Protein AF-A0A897NNK2-F1 (afdb_monomer_lite)

Radius of gyration: 22.9 Å; chains: 1; bounding box: 34×45×71 Å

Sequence (66 aa):
MAGRETFERAGRSGVIPMTYTLEISDDLKERLDAHTDEGQSYEEFIEELVSVYETEGAFLQEGYSE

pLDDT: mean 75.34, std 16.28, range [45.28, 95.44]

Foldseek 3Di:
DDDDPPPPPPPPPPPPPPDDDDDDDPVVVVVLVVPADDPRDSVNVVVVVVVCCVVVVVVVPPDPDD

Organism: NCBI:txid2841257

InterPro domains:
  IPR055979 Protein of unknown function DUF7557 [PF24434] (20-63)

Structure (mmCIF, N/CA/C/O backbone):
data_AF-A0A897NNK2-F1
#
_entry.id   AF-A0A897NNK2-F1
#
loop_
_atom_site.group_PDB
_atom_site.id
_atom_site.type_symbol
_atom_site.label_atom_id
_atom_site.label_alt_id
_atom_site.label_comp_id
_atom_site.label_asym_id
_atom_site.label_entity_id
_atom_site.label_seq_id
_atom_site.pdbx_PDB_ins_code
_atom_site.Cartn_x
_atom_site.Cartn_y
_atom_site.Cartn_z
_atom_site.occupancy
_atom_site.B_iso_or_equiv
_atom_site.auth_seq_id
_atom_site.auth_comp_id
_atom_site.auth_asym_id
_atom_site.auth_atom_id
_atom_site.pdbx_PDB_model_num
ATOM 1 N N . MET A 1 1 ? -10.701 35.676 48.214 1.00 45.28 1 MET A N 1
ATOM 2 C CA . MET A 1 1 ? -9.799 34.504 48.136 1.00 45.28 1 MET A CA 1
ATOM 3 C C . MET A 1 1 ? -10.583 33.415 47.421 1.00 45.28 1 MET A C 1
ATOM 5 O O . MET A 1 1 ? -11.601 33.001 47.941 1.00 45.28 1 MET A O 1
ATOM 9 N N . ALA A 1 2 ? -10.419 33.289 46.107 1.00 51.50 2 ALA A N 1
ATOM 10 C CA . ALA A 1 2 ? -9.447 32.407 45.452 1.00 51.50 2 ALA A CA 1
ATOM 11 C C . ALA A 1 2 ? -9.878 30.931 45.518 1.00 51.50 2 ALA A C 1
ATOM 13 O O . ALA A 1 2 ? -9.590 30.237 46.482 1.00 51.50 2 ALA A O 1
ATOM 14 N N . GLY A 1 3 ? -10.539 30.483 44.454 1.00 53.09 3 GLY A N 1
ATOM 15 C CA . GLY A 1 3 ? -10.757 29.081 44.115 1.00 53.09 3 GLY A CA 1
ATOM 16 C C . GLY A 1 3 ? -10.765 28.998 42.597 1.00 53.09 3 GLY A C 1
ATOM 17 O O . GLY A 1 3 ? -11.811 29.090 41.970 1.00 53.09 3 GLY A O 1
ATOM 18 N N . ARG A 1 4 ? -9.570 29.015 42.003 1.00 54.00 4 ARG A N 1
ATOM 19 C CA . ARG A 1 4 ? -9.372 28.885 40.561 1.00 54.00 4 ARG A CA 1
ATOM 20 C C . ARG A 1 4 ? -9.686 27.435 40.209 1.00 54.00 4 ARG A C 1
ATOM 22 O O . ARG A 1 4 ? -8.844 26.577 40.439 1.00 54.00 4 ARG A O 1
ATOM 29 N N . GLU A 1 5 ? -10.864 27.163 39.661 1.00 54.47 5 GLU A N 1
ATOM 30 C CA . GLU A 1 5 ? -11.074 25.940 38.886 1.00 54.47 5 GLU A CA 1
ATOM 31 C C . GLU A 1 5 ? -10.328 26.117 37.567 1.00 54.47 5 G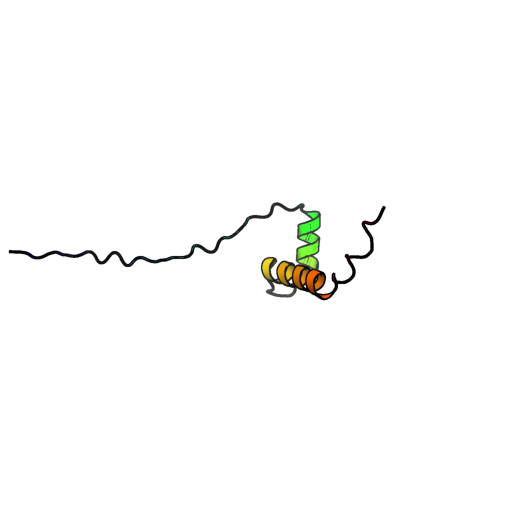LU A C 1
ATOM 33 O O . GLU A 1 5 ? -10.848 26.564 36.545 1.00 54.47 5 GLU A O 1
ATOM 38 N N . THR A 1 6 ? -9.026 25.856 37.641 1.00 55.50 6 THR A N 1
ATOM 39 C CA . THR A 1 6 ? -8.180 25.600 36.492 1.00 55.50 6 THR A CA 1
ATOM 40 C C . THR A 1 6 ? -8.761 24.385 35.790 1.00 55.50 6 THR A C 1
ATOM 42 O O . THR A 1 6 ? -8.482 23.248 36.159 1.00 55.50 6 THR A O 1
ATOM 45 N N . PHE A 1 7 ? -9.598 24.625 34.782 1.00 51.00 7 PHE A N 1
ATOM 46 C CA . PHE A 1 7 ? -9.809 23.662 33.714 1.00 51.00 7 PHE A CA 1
ATOM 47 C C . PHE A 1 7 ? -8.432 23.440 33.087 1.00 51.00 7 PHE A C 1
ATOM 49 O O . PHE A 1 7 ? -7.991 24.196 32.219 1.00 51.00 7 PHE A O 1
ATOM 56 N N . GLU A 1 8 ? -7.712 22.447 33.605 1.00 56.56 8 GLU A N 1
ATOM 57 C CA . GLU A 1 8 ? -6.545 21.845 32.983 1.00 56.56 8 GLU A CA 1
ATOM 58 C C . GLU A 1 8 ? -7.044 21.247 31.669 1.00 56.56 8 GLU A C 1
ATOM 60 O O . GLU A 1 8 ? -7.400 20.076 31.549 1.00 56.56 8 GLU A O 1
ATOM 65 N N . ARG A 1 9 ? -7.179 22.115 30.664 1.00 55.66 9 ARG A N 1
ATOM 66 C CA . ARG A 1 9 ? -7.410 21.728 29.286 1.00 55.66 9 ARG A CA 1
ATOM 67 C C . ARG A 1 9 ? -6.109 21.078 28.857 1.00 55.66 9 ARG A C 1
ATOM 69 O O . ARG A 1 9 ? -5.226 21.748 28.328 1.00 55.66 9 ARG A O 1
ATOM 76 N N . ALA A 1 10 ? -5.989 19.790 29.177 1.00 60.66 10 ALA A N 1
ATOM 77 C CA . ALA A 1 10 ? -4.927 18.925 28.722 1.00 60.66 10 ALA A CA 1
ATOM 78 C C . ALA A 1 10 ? -4.756 19.196 27.231 1.00 60.66 10 ALA A C 1
ATOM 80 O O . ALA A 1 10 ? -5.654 18.927 26.425 1.00 60.66 10 ALA A O 1
ATOM 81 N N . GLY A 1 11 ? -3.630 19.818 26.892 1.00 58.25 11 GLY A N 1
ATOM 82 C CA . GLY A 1 11 ? -3.167 19.922 25.530 1.00 58.25 11 GLY A CA 1
ATOM 83 C C . GLY A 1 11 ? -2.965 18.502 25.046 1.00 58.25 11 GLY A C 1
ATOM 84 O O . GLY A 1 11 ? -1.889 17.934 25.198 1.00 58.25 11 GLY A O 1
ATOM 85 N N . ARG A 1 12 ? -4.015 17.912 24.472 1.00 59.69 12 ARG A N 1
ATOM 86 C CA . ARG A 1 12 ? -3.840 16.861 23.489 1.00 59.69 12 ARG A CA 1
ATOM 87 C C . ARG A 1 12 ? -3.043 17.530 22.381 1.00 59.69 12 ARG A C 1
ATOM 89 O O . ARG A 1 12 ? -3.619 18.164 21.5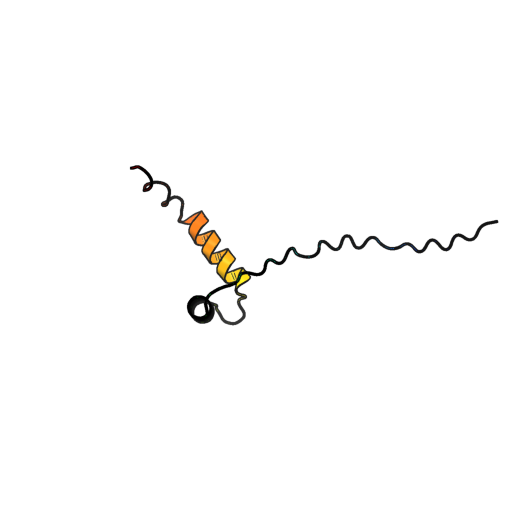03 1.00 59.69 12 ARG A O 1
ATOM 96 N N . SER A 1 13 ? -1.719 17.406 22.443 1.00 61.03 13 SER A N 1
ATOM 97 C CA . SER A 1 13 ? -0.881 17.444 21.253 1.00 61.03 13 SER A CA 1
ATOM 98 C C . SER A 1 13 ? -1.246 16.205 20.441 1.00 61.03 13 SER A C 1
ATOM 100 O O . SER A 1 13 ? -0.493 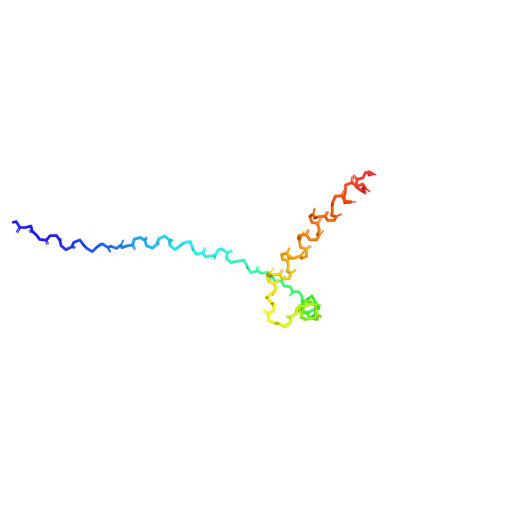15.241 20.360 1.00 61.03 13 SER A O 1
ATOM 102 N N . GLY A 1 14 ? -2.480 16.185 19.938 1.00 61.59 14 GLY A N 1
ATOM 103 C CA . GLY A 1 14 ? -2.895 15.261 18.914 1.00 61.59 14 GLY A CA 1
ATOM 104 C C . GLY A 1 14 ? -2.175 15.742 17.680 1.00 61.59 14 GLY A C 1
ATOM 105 O O . GLY A 1 14 ? -2.650 16.660 17.017 1.00 61.59 14 GLY A O 1
ATOM 106 N N . VAL A 1 15 ? -1.000 15.178 17.419 1.00 63.00 15 VAL A N 1
ATOM 107 C CA . VAL A 1 15 ? -0.521 15.117 16.048 1.00 63.00 15 VAL A CA 1
ATOM 108 C C . VAL A 1 15 ? -1.634 14.402 15.287 1.00 63.00 15 VAL A C 1
ATOM 110 O O . VAL A 1 15 ? -1.854 13.207 15.447 1.00 63.00 15 VAL A O 1
ATOM 113 N N . ILE A 1 16 ? -2.469 15.178 14.599 1.00 66.12 16 ILE A N 1
ATOM 114 C CA . ILE A 1 16 ? -3.405 14.633 13.625 1.00 66.12 16 ILE A CA 1
ATOM 115 C C . ILE A 1 16 ? -2.517 13.904 12.620 1.00 66.12 16 ILE A C 1
ATOM 117 O O . ILE A 1 16 ? -1.618 14.558 12.081 1.00 66.12 16 ILE A O 1
ATOM 121 N N . PRO A 1 17 ? -2.672 12.580 12.424 1.00 65.62 17 PRO A N 1
ATOM 122 C CA . PRO A 1 17 ? -1.910 11.900 11.391 1.00 65.62 17 PRO A CA 1
ATOM 123 C C . PRO A 1 17 ? -2.172 12.669 10.099 1.00 65.62 17 PRO A C 1
ATOM 125 O O . PRO A 1 17 ? -3.330 12.901 9.733 1.00 65.62 17 PRO A O 1
ATOM 128 N N . MET A 1 18 ? -1.102 13.183 9.491 1.00 73.75 18 MET A N 1
ATOM 129 C CA . MET A 1 18 ? -1.188 13.904 8.228 1.00 73.75 18 MET A CA 1
ATOM 130 C C . MET A 1 18 ? -1.507 12.873 7.156 1.00 73.75 18 MET A C 1
ATOM 132 O O . MET A 1 18 ? -0.620 12.312 6.528 1.00 73.75 18 MET A O 1
ATOM 136 N N . THR A 1 19 ? -2.797 12.581 7.031 1.00 76.00 19 THR A N 1
ATOM 137 C CA . THR A 1 19 ? -3.333 11.698 6.009 1.00 76.00 19 THR A CA 1
ATOM 138 C C . THR A 1 19 ? -3.490 12.512 4.737 1.00 76.00 19 THR A C 1
ATOM 140 O O . THR A 1 19 ? -4.106 13.581 4.728 1.00 76.00 19 THR A O 1
ATOM 143 N N . TYR A 1 20 ? -2.886 12.020 3.665 1.00 80.50 20 TYR A N 1
ATOM 144 C CA . TYR A 1 20 ? -2.996 12.607 2.340 1.00 80.50 20 TYR A CA 1
ATOM 145 C C . TYR A 1 20 ? -3.976 11.770 1.525 1.00 80.50 20 TYR A C 1
ATOM 147 O O . TYR A 1 20 ? -3.993 10.547 1.620 1.00 80.50 20 TYR A O 1
ATOM 155 N N . THR A 1 21 ? -4.829 12.429 0.744 1.00 87.19 21 THR A N 1
ATOM 156 C CA . THR A 1 21 ? -5.734 11.740 -0.182 1.00 87.19 21 THR A CA 1
ATOM 157 C C . THR A 1 21 ? -5.103 11.734 -1.567 1.00 87.19 21 THR A C 1
ATOM 159 O O . THR A 1 21 ? -4.749 12.792 -2.084 1.00 87.19 21 THR A O 1
ATOM 162 N N . LEU A 1 22 ? -4.965 10.547 -2.153 1.00 86.31 22 LEU A N 1
ATOM 163 C CA . LEU A 1 22 ? -4.493 10.354 -3.520 1.00 8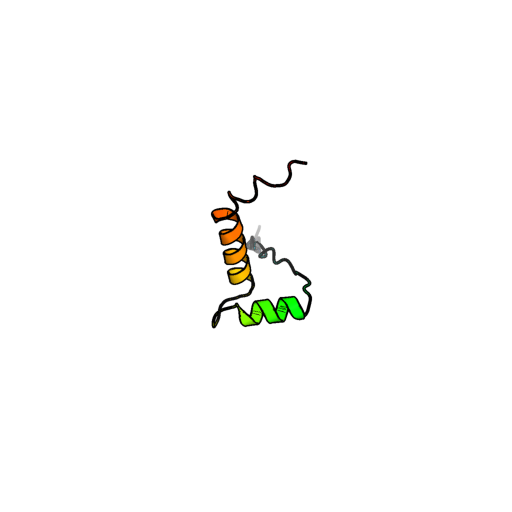6.31 22 LEU A CA 1
ATOM 164 C C . LEU A 1 22 ? -5.690 10.021 -4.408 1.00 86.31 22 LEU A C 1
ATOM 166 O O . LEU A 1 22 ? -6.40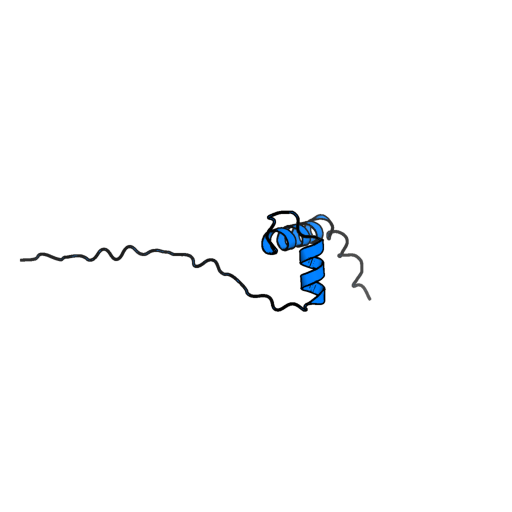5 9.052 -4.157 1.00 86.31 22 LEU A O 1
ATOM 170 N N . GLU A 1 23 ? -5.909 10.821 -5.447 1.00 93.38 23 GLU A N 1
ATOM 171 C CA . GLU A 1 23 ? -6.875 10.488 -6.490 1.00 93.38 23 GLU A CA 1
ATOM 172 C C . GLU A 1 23 ? -6.191 9.605 -7.534 1.00 93.38 23 GLU A C 1
ATOM 174 O O . GLU A 1 23 ? -5.186 9.989 -8.134 1.00 93.38 23 GLU A O 1
ATOM 179 N N . ILE A 1 24 ? -6.736 8.408 -7.742 1.00 92.31 24 ILE A N 1
ATOM 180 C CA . ILE A 1 24 ? -6.211 7.416 -8.681 1.00 92.31 24 ILE A CA 1
ATOM 181 C C . ILE A 1 24 ? -7.298 6.979 -9.658 1.00 92.31 24 ILE A C 1
ATOM 183 O O . ILE A 1 24 ? -8.491 7.056 -9.367 1.00 92.31 24 ILE A O 1
ATOM 187 N N . SER A 1 25 ? -6.879 6.516 -10.834 1.00 94.56 25 SER A N 1
ATOM 188 C CA . SER A 1 25 ? -7.798 5.923 -11.810 1.00 94.56 25 SER A CA 1
ATOM 189 C C . SER A 1 25 ? -8.304 4.562 -11.331 1.00 94.56 25 SER A C 1
ATOM 191 O O . SER A 1 25 ? -7.598 3.865 -10.603 1.00 94.56 25 SER A O 1
ATOM 193 N N . ASP A 1 26 ? -9.489 4.162 -11.797 1.00 93.25 26 ASP A N 1
ATOM 194 C CA . ASP A 1 26 ? -10.095 2.868 -11.446 1.00 93.25 26 ASP A CA 1
ATOM 195 C C . ASP A 1 26 ? -9.194 1.684 -11.851 1.00 93.25 26 ASP A C 1
ATOM 197 O O . ASP A 1 26 ? -8.988 0.773 -11.061 1.00 93.25 26 ASP A O 1
ATOM 201 N N . ASP A 1 27 ? -8.524 1.783 -13.005 1.00 95.44 27 ASP A N 1
ATOM 202 C CA . ASP A 1 27 ? -7.517 0.809 -13.462 1.00 95.44 27 ASP A CA 1
ATOM 203 C C . ASP A 1 27 ? -6.356 0.645 -12.466 1.00 95.44 27 ASP A C 1
ATOM 205 O O . ASP A 1 27 ? -5.976 -0.469 -12.104 1.00 95.44 27 ASP A O 1
ATOM 209 N N . LEU A 1 28 ? -5.812 1.759 -11.961 1.00 93.00 28 LEU A N 1
ATOM 210 C CA . LEU A 1 28 ? -4.739 1.708 -10.969 1.00 93.00 28 LEU A CA 1
ATOM 211 C C . LEU A 1 28 ? -5.248 1.104 -9.659 1.00 93.00 28 LEU A C 1
ATOM 213 O O . LEU A 1 28 ? -4.543 0.312 -9.044 1.00 93.00 28 LEU A O 1
ATOM 217 N N . LYS A 1 29 ? -6.475 1.434 -9.256 1.00 92.06 29 LYS A N 1
ATOM 218 C CA . LYS A 1 29 ? -7.104 0.856 -8.070 1.00 92.06 29 LYS A CA 1
ATOM 219 C C . LYS A 1 29 ? -7.277 -0.661 -8.202 1.00 92.06 29 LYS A C 1
ATOM 221 O O . LYS A 1 29 ? -6.906 -1.370 -7.275 1.00 92.06 29 LYS A O 1
ATOM 226 N N . GLU A 1 30 ? -7.781 -1.164 -9.329 1.00 94.31 30 GLU A N 1
ATOM 227 C CA . GLU A 1 30 ? -7.890 -2.610 -9.585 1.00 94.31 30 GLU A CA 1
ATOM 228 C C . GLU A 1 30 ? -6.524 -3.297 -9.526 1.00 94.31 30 GLU A C 1
ATOM 230 O O . GLU A 1 30 ? -6.384 -4.375 -8.951 1.00 94.31 30 GLU A O 1
ATOM 235 N N . ARG A 1 31 ? -5.486 -2.658 -10.075 1.00 94.12 31 ARG A N 1
ATOM 236 C CA . ARG A 1 31 ? -4.120 -3.185 -9.999 1.00 94.12 31 ARG A CA 1
ATOM 237 C C . ARG A 1 31 ? -3.597 -3.247 -8.572 1.00 94.12 31 ARG A C 1
ATOM 239 O O . ARG A 1 31 ? -2.941 -4.233 -8.246 1.00 94.12 31 ARG A O 1
ATOM 246 N N . LEU A 1 32 ? -3.861 -2.222 -7.758 1.00 91.94 32 LEU A N 1
ATOM 247 C CA . LEU A 1 32 ? -3.525 -2.237 -6.335 1.00 91.94 32 LEU A CA 1
ATOM 248 C C . LEU A 1 32 ? -4.244 -3.402 -5.657 1.00 91.94 32 LEU A C 1
ATOM 250 O O . LEU A 1 32 ? -3.580 -4.240 -5.065 1.00 91.94 32 LEU A O 1
ATOM 254 N N . ASP A 1 33 ? -5.562 -3.521 -5.823 1.00 90.44 33 ASP A N 1
ATOM 255 C CA . ASP A 1 33 ? -6.374 -4.594 -5.230 1.00 90.44 33 ASP A CA 1
ATOM 256 C C . ASP A 1 33 ? -5.847 -5.996 -5.580 1.00 90.44 33 ASP A C 1
ATOM 258 O O . ASP A 1 33 ? -5.710 -6.847 -4.711 1.00 90.44 33 ASP A O 1
ATOM 262 N N . ALA A 1 34 ? -5.442 -6.205 -6.836 1.00 91.50 34 ALA A N 1
ATOM 263 C CA . ALA A 1 34 ? -4.887 -7.474 -7.301 1.00 91.50 34 ALA A CA 1
ATOM 264 C C . ALA A 1 34 ? -3.485 -7.807 -6.752 1.00 91.50 34 ALA A C 1
ATOM 266 O O . ALA A 1 34 ? -3.086 -8.970 -6.803 1.00 91.50 34 ALA A O 1
ATOM 267 N N . HIS A 1 35 ? -2.718 -6.810 -6.294 1.00 90.31 35 HIS A N 1
ATOM 268 C CA . HIS A 1 35 ? -1.356 -6.990 -5.766 1.00 90.31 35 HIS A CA 1
ATOM 269 C C . HIS A 1 35 ? -1.259 -6.805 -4.247 1.00 90.31 35 HIS A C 1
ATOM 271 O O . HIS A 1 35 ? -0.198 -7.063 -3.682 1.00 90.31 35 HIS A O 1
ATOM 277 N N . THR A 1 36 ? -2.332 -6.354 -3.597 1.00 92.81 36 THR A N 1
ATOM 278 C CA . THR A 1 36 ? -2.392 -6.197 -2.142 1.00 92.81 36 THR A CA 1
ATOM 279 C C . THR A 1 36 ? -2.697 -7.561 -1.519 1.00 92.81 36 THR A C 1
ATOM 281 O O . THR A 1 36 ? -3.594 -8.264 -1.984 1.00 92.81 36 THR A O 1
ATOM 284 N N . ASP A 1 37 ? -1.951 -7.956 -0.488 1.00 87.62 37 ASP A N 1
ATOM 285 C CA . ASP A 1 37 ? -2.156 -9.247 0.187 1.00 87.62 37 ASP A CA 1
ATOM 286 C C . ASP A 1 37 ? -3.335 -9.203 1.185 1.00 87.62 37 ASP A C 1
ATOM 288 O O . ASP A 1 37 ? -3.861 -8.131 1.508 1.00 87.62 37 ASP A O 1
ATOM 292 N N . GLU A 1 38 ? -3.781 -10.358 1.695 1.00 84.31 38 GLU A N 1
ATOM 293 C CA . GLU A 1 38 ? -4.969 -10.429 2.559 1.00 84.31 38 GLU A CA 1
ATOM 294 C C . GLU A 1 38 ? -4.780 -9.622 3.857 1.00 84.31 38 GLU A C 1
ATOM 296 O O . GLU A 1 38 ? -4.071 -10.022 4.781 1.00 84.31 38 GLU A O 1
ATOM 301 N N . GLY A 1 39 ? -5.477 -8.486 3.949 1.00 85.81 39 GLY A N 1
ATOM 302 C CA . GLY A 1 39 ? -5.436 -7.592 5.110 1.00 85.81 39 GLY A CA 1
ATOM 303 C C . GLY A 1 39 ? -4.346 -6.520 5.060 1.00 85.81 39 GLY A C 1
ATOM 304 O O . GLY A 1 39 ? -4.268 -5.719 5.991 1.00 85.81 39 GLY A O 1
ATOM 305 N N . GLN A 1 40 ? -3.553 -6.467 3.989 1.00 91.56 40 GLN A N 1
ATOM 306 C CA . GLN A 1 40 ? -2.604 -5.384 3.756 1.00 91.56 40 GLN A CA 1
ATOM 307 C C . GLN A 1 40 ? -3.351 -4.108 3.329 1.00 91.56 40 GLN A C 1
ATOM 309 O O . GLN A 1 40 ? -4.321 -4.149 2.570 1.00 91.56 40 GLN A O 1
ATOM 314 N N . SER A 1 41 ? -2.917 -2.953 3.837 1.00 90.81 41 SER A N 1
ATOM 315 C CA . SER A 1 41 ? -3.461 -1.657 3.408 1.00 90.81 41 SER A CA 1
ATOM 316 C C . SER A 1 41 ? -2.745 -1.140 2.160 1.00 90.81 41 SER A C 1
ATOM 318 O O . SER A 1 41 ? -1.560 -1.401 1.968 1.00 90.81 41 SER A O 1
ATOM 320 N N . TYR A 1 42 ? -3.418 -0.318 1.346 1.00 91.25 42 TYR A N 1
ATOM 321 C CA . TYR A 1 42 ? -2.758 0.331 0.203 1.00 91.25 42 TYR A CA 1
ATOM 322 C C . TYR A 1 42 ? -1.563 1.199 0.623 1.00 91.25 42 TYR A C 1
ATOM 324 O O . TYR A 1 42 ? -0.615 1.308 -0.141 1.00 91.25 42 TYR A O 1
ATOM 332 N N . GLU A 1 43 ? -1.591 1.793 1.821 1.00 88.88 43 GLU A N 1
ATOM 333 C CA . GLU A 1 43 ? -0.448 2.530 2.380 1.00 88.88 43 GLU A CA 1
ATOM 334 C C . GLU A 1 43 ? 0.778 1.621 2.523 1.00 88.88 43 GLU A C 1
ATOM 336 O O . GLU A 1 43 ? 1.806 1.917 1.926 1.00 88.88 43 GLU A O 1
ATOM 341 N N . GLU A 1 44 ? 0.634 0.468 3.183 1.00 90.69 44 GLU A N 1
ATOM 342 C CA . GLU A 1 44 ? 1.722 -0.505 3.347 1.00 90.69 44 GLU A CA 1
ATOM 343 C C . GLU A 1 44 ? 2.227 -1.028 2.000 1.00 90.69 44 GLU A C 1
ATOM 345 O O . GLU A 1 44 ? 3.428 -1.129 1.779 1.00 90.69 44 GLU A O 1
ATOM 350 N N . PHE A 1 45 ? 1.324 -1.315 1.059 1.00 92.31 45 PHE A N 1
ATOM 351 C CA . PHE A 1 45 ? 1.717 -1.746 -0.282 1.00 92.31 45 PHE A CA 1
ATOM 352 C C . PHE A 1 45 ? 2.509 -0.661 -1.035 1.00 92.31 45 PHE A C 1
ATOM 354 O O . PHE A 1 45 ? 3.497 -0.957 -1.709 1.00 92.31 45 PHE A O 1
ATOM 361 N N . ILE A 1 46 ? 2.096 0.605 -0.924 1.00 90.75 46 ILE A N 1
ATOM 362 C CA . ILE A 1 46 ? 2.791 1.737 -1.546 1.00 90.75 46 ILE A CA 1
ATOM 363 C C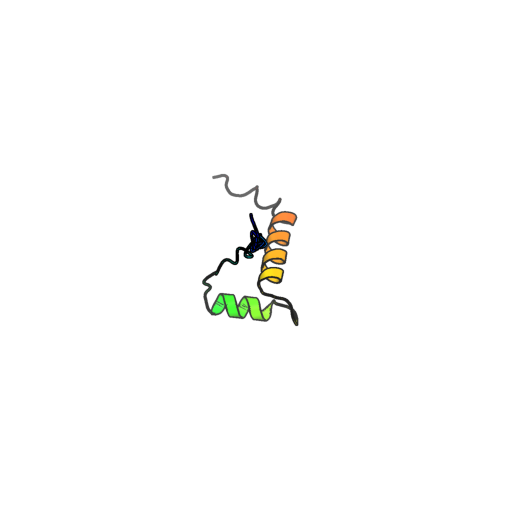 . ILE A 1 46 ? 4.143 1.987 -0.864 1.00 90.75 46 ILE A C 1
ATOM 365 O O . ILE A 1 46 ? 5.114 2.252 -1.570 1.00 90.75 46 ILE A O 1
ATOM 369 N N . GLU A 1 47 ? 4.238 1.883 0.464 1.00 90.31 47 GLU A N 1
ATOM 370 C CA . GLU A 1 47 ? 5.508 1.992 1.196 1.00 90.31 47 GLU A CA 1
ATOM 371 C C . GLU A 1 47 ? 6.497 0.906 0.766 1.00 90.31 47 GLU A C 1
ATOM 373 O O . GLU A 1 47 ? 7.651 1.214 0.469 1.00 90.31 47 GLU A O 1
ATOM 378 N N . GLU A 1 48 ? 6.039 -0.341 0.635 1.00 90.00 48 GLU A N 1
ATOM 379 C CA . GLU A 1 48 ? 6.860 -1.442 0.129 1.00 90.00 48 GLU A CA 1
ATOM 380 C C . GLU A 1 48 ? 7.321 -1.173 -1.311 1.00 90.00 48 GLU A C 1
ATOM 382 O O . GLU A 1 48 ? 8.505 -1.311 -1.615 1.00 90.00 48 GLU A O 1
ATOM 387 N N . LEU A 1 49 ? 6.428 -0.712 -2.197 1.00 89.62 49 LEU A N 1
ATOM 388 C CA . LEU A 1 49 ? 6.800 -0.320 -3.561 1.00 89.62 49 LEU A CA 1
ATOM 389 C C . LEU A 1 49 ? 7.865 0.783 -3.575 1.00 89.62 49 LEU A C 1
ATOM 391 O O . LEU A 1 49 ? 8.822 0.697 -4.342 1.00 89.62 49 LEU A O 1
ATOM 395 N N . VAL A 1 50 ? 7.711 1.822 -2.752 1.00 88.94 50 VAL A N 1
ATOM 396 C CA . VAL A 1 50 ? 8.688 2.916 -2.658 1.00 88.94 50 VAL A CA 1
ATOM 397 C C . VAL A 1 50 ? 10.020 2.395 -2.125 1.00 88.94 50 VAL A C 1
ATOM 399 O O . VAL A 1 50 ? 11.047 2.675 -2.732 1.00 88.94 50 VAL A O 1
ATOM 402 N N . SER A 1 51 ? 10.007 1.565 -1.082 1.00 86.00 51 SER A N 1
ATOM 403 C CA . SER A 1 51 ? 11.199 0.918 -0.522 1.00 86.00 51 SER A CA 1
ATOM 404 C C . SER A 1 51 ? 11.937 0.060 -1.556 1.00 86.00 51 SER A C 1
ATOM 406 O O . SER A 1 51 ? 13.166 0.106 -1.648 1.00 86.00 51 SER A O 1
ATOM 408 N N . VAL A 1 52 ? 11.197 -0.662 -2.404 1.00 86.06 52 VAL A N 1
ATOM 409 C CA . VAL A 1 52 ? 11.729 -1.389 -3.564 1.00 86.06 52 VAL A CA 1
ATOM 410 C C . VAL A 1 52 ? 12.412 -0.423 -4.538 1.00 86.06 52 VAL A C 1
ATOM 412 O O . VAL A 1 52 ? 13.565 -0.643 -4.901 1.00 86.06 52 VAL A O 1
ATOM 415 N N . TYR A 1 53 ? 11.778 0.699 -4.898 1.00 82.69 53 TYR A N 1
ATOM 416 C CA . TYR A 1 53 ? 12.412 1.725 -5.738 1.00 82.69 53 TYR A CA 1
ATOM 417 C C . TYR A 1 53 ? 13.604 2.420 -5.067 1.00 82.69 53 TYR A C 1
ATOM 419 O O . TYR A 1 53 ? 14.531 2.804 -5.764 1.00 82.69 53 TYR A O 1
ATOM 427 N N . GLU A 1 54 ? 13.634 2.601 -3.752 1.00 80.31 54 GLU A N 1
ATOM 428 C CA . GLU A 1 54 ? 14.766 3.225 -3.054 1.00 80.31 54 GLU A CA 1
ATOM 429 C C . GLU A 1 54 ? 15.949 2.262 -2.906 1.00 80.31 54 GLU A C 1
ATOM 431 O O . GLU A 1 54 ? 17.109 2.667 -3.010 1.00 80.31 54 GLU A O 1
ATOM 436 N N . THR A 1 55 ? 15.659 0.976 -2.708 1.00 77.06 55 THR A N 1
ATOM 437 C CA . THR A 1 55 ? 16.663 -0.076 -2.523 1.00 77.06 55 THR A CA 1
ATOM 438 C C . THR A 1 55 ? 17.220 -0.571 -3.859 1.00 77.06 55 THR A C 1
ATOM 440 O O . THR A 1 55 ? 18.431 -0.736 -4.002 1.00 77.06 55 THR A O 1
ATOM 443 N N . GLU A 1 56 ? 16.362 -0.782 -4.860 1.00 65.00 56 GLU A N 1
ATOM 444 C CA . GLU A 1 56 ? 16.749 -1.227 -6.206 1.00 65.00 56 GLU A CA 1
ATOM 445 C C . GLU A 1 56 ? 17.058 -0.048 -7.153 1.00 65.00 56 GLU A C 1
ATOM 447 O O . GLU A 1 56 ? 17.799 -0.196 -8.126 1.00 65.00 56 GLU A O 1
ATOM 452 N N . GLY A 1 57 ? 16.564 1.160 -6.861 1.00 56.34 57 GLY A N 1
ATOM 453 C CA . GLY A 1 57 ? 16.738 2.367 -7.683 1.00 56.34 57 GLY A CA 1
ATOM 454 C C . GLY A 1 57 ? 18.060 3.107 -7.514 1.00 56.34 57 GLY A C 1
ATOM 455 O O . GLY A 1 57 ? 18.229 4.171 -8.113 1.00 56.34 57 GLY A O 1
ATOM 456 N N . ALA A 1 58 ? 19.061 2.510 -6.861 1.00 55.50 58 ALA A N 1
ATOM 457 C CA . ALA A 1 58 ? 20.452 2.846 -7.181 1.00 55.50 58 ALA A CA 1
ATOM 458 C C . ALA A 1 58 ? 20.752 2.671 -8.693 1.00 55.50 58 ALA A C 1
ATOM 460 O O . ALA A 1 58 ? 21.696 3.268 -9.202 1.00 55.50 58 ALA A O 1
ATOM 461 N N . PHE A 1 59 ? 19.923 1.916 -9.429 1.00 52.44 59 PHE A N 1
ATOM 462 C CA . PHE A 1 59 ? 20.015 1.737 -10.883 1.00 52.44 59 PHE A CA 1
ATOM 463 C C . PHE A 1 59 ? 19.320 2.809 -11.746 1.00 52.44 59 PHE A C 1
ATOM 465 O O . PHE A 1 59 ? 19.494 2.802 -12.962 1.00 52.44 59 PHE A O 1
ATOM 472 N N . LEU A 1 60 ? 18.570 3.760 -11.173 1.00 55.50 60 LEU A N 1
ATOM 473 C CA . LEU A 1 60 ? 17.919 4.847 -11.932 1.00 55.50 60 LEU A CA 1
ATOM 474 C C . LEU A 1 60 ? 18.818 6.094 -12.103 1.00 55.50 60 LEU A C 1
ATOM 476 O O . LEU A 1 60 ? 18.342 7.152 -12.511 1.00 55.50 60 LEU A O 1
ATOM 480 N N . GLN A 1 61 ? 20.123 5.971 -11.815 1.00 58.12 61 GLN A N 1
ATOM 481 C CA . GLN A 1 61 ? 21.142 7.016 -12.008 1.00 58.12 61 GLN A CA 1
ATOM 482 C C . GLN A 1 61 ? 22.033 6.833 -13.253 1.00 58.12 61 GLN A C 1
ATOM 484 O O . GLN A 1 61 ? 23.061 7.492 -13.360 1.00 58.12 61 GLN A O 1
ATOM 489 N N . GLU A 1 62 ? 21.653 6.014 -14.236 1.00 56.41 62 GLU A N 1
ATOM 490 C CA . GLU A 1 62 ? 22.379 5.936 -15.517 1.00 56.41 62 GLU A CA 1
ATOM 491 C C . GLU A 1 62 ? 21.398 5.964 -16.698 1.00 56.41 62 GLU A C 1
ATOM 493 O O . GLU A 1 62 ? 21.186 4.966 -17.380 1.00 56.41 62 GLU A O 1
ATOM 498 N N . GLY A 1 63 ? 20.729 7.099 -16.929 1.00 58.81 63 GLY A N 1
ATOM 499 C CA . GLY A 1 63 ? 19.788 7.175 -18.056 1.00 58.81 63 GLY A CA 1
ATOM 500 C C . GLY A 1 63 ? 19.181 8.529 -18.412 1.00 58.81 63 GLY A C 1
ATOM 501 O O . GLY A 1 63 ? 18.581 8.638 -19.472 1.00 58.81 63 GLY A O 1
ATOM 502 N N . TYR A 1 64 ? 19.363 9.573 -17.601 1.00 56.84 64 TYR A N 1
ATOM 503 C CA . TYR A 1 64 ? 19.129 10.955 -18.039 1.00 56.84 64 TYR A CA 1
ATOM 504 C C . TYR A 1 64 ? 20.477 11.649 -18.248 1.00 56.84 64 TYR A C 1
ATOM 506 O O . TYR A 1 64 ? 20.857 12.579 -17.544 1.00 56.84 64 TYR A O 1
ATOM 514 N N . SER A 1 65 ? 21.252 11.118 -19.188 1.00 60.91 65 SER A N 1
ATOM 515 C CA . SER A 1 65 ? 22.314 11.854 -19.866 1.00 60.91 65 SER A CA 1
ATOM 516 C C . SER A 1 65 ? 22.055 11.734 -21.357 1.00 60.91 65 SER A C 1
ATOM 518 O O . SER A 1 65 ? 22.540 10.811 -22.003 1.00 60.91 65 SER A O 1
ATOM 520 N N . GLU A 1 66 ? 21.258 12.667 -21.863 1.00 55.25 66 GLU A N 1
ATOM 521 C CA . GLU A 1 66 ? 21.438 13.259 -23.188 1.00 55.25 66 GLU A CA 1
ATOM 522 C C . GLU A 1 66 ? 21.106 14.752 -23.102 1.00 55.25 66 GLU A C 1
ATOM 524 O O . GLU A 1 66 ? 20.098 15.093 -22.436 1.00 55.25 66 GLU A O 1
#

Secondary structure (DSSP, 8-state):
------------------PPPPP--HHHHHHHHHHS-TT--HHHHHHHHHHHHHHHGGGGGSS---